Protein AF-A0A924T7P7-F1 (afdb_monomer)

Radius of gyration: 19.29 Å; Cα contacts (8 Å, |Δi|>4): 196; chains: 1; bounding box: 34×56×46 Å

pLDDT: mean 93.81, std 10.09, range [49.34, 98.81]

Nearest PDB structures (foldseek):
  5c5j-assembly1_F  TM=9.320E-01  e=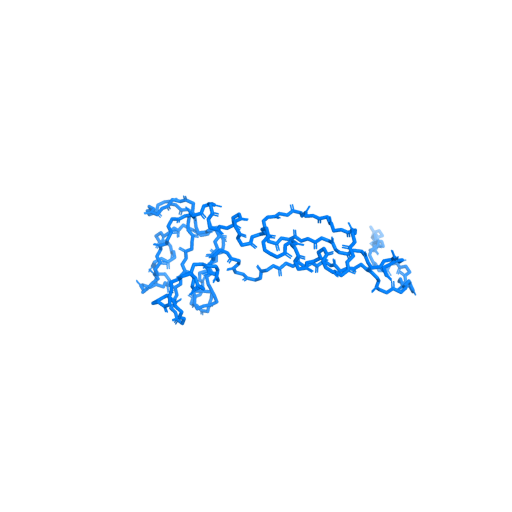9.419E-11  Escherichia coli
  6juq-assembly1_F  TM=9.306E-01  e=1.007E-10  Escherichia coli
  1k1s-assembly1_A  TM=9.285E-01  e=1.317E-10  Saccharolobus solfataricus
  4irc-assembly1_F  TM=9.295E-01  e=2.751E-10  Escherichia coli K-12
  4r8u-assembly2_B  TM=9.303E-01  e=2.573E-10  Escherichia coli K-12

Mean predicted aligned error: 5.49 Å

Structure (mmCIF, N/CA/C/O backbone):
data_AF-A0A924T7P7-F1
#
_entry.id   AF-A0A924T7P7-F1
#
loop_
_atom_site.group_PDB
_atom_site.id
_atom_site.type_symbol
_atom_site.label_atom_id
_atom_site.label_alt_id
_atom_site.label_comp_id
_atom_site.label_asym_id
_atom_site.label_entity_id
_atom_site.label_seq_id
_atom_site.pdbx_PDB_ins_code
_atom_site.Cartn_x
_atom_site.Cartn_y
_atom_site.Cartn_z
_atom_site.occupancy
_atom_site.B_iso_or_equiv
_atom_site.auth_seq_id
_atom_site.auth_comp_id
_atom_site.auth_asym_id
_atom_site.auth_atom_id
_atom_site.pdbx_PDB_model_num
ATOM 1 N N . MET A 1 1 ? 8.554 44.373 -7.871 1.00 51.25 1 MET A N 1
ATOM 2 C CA . MET A 1 1 ? 9.015 42.971 -7.771 1.00 51.25 1 MET A CA 1
ATOM 3 C C . MET A 1 1 ? 8.655 42.288 -9.087 1.00 51.25 1 MET A C 1
ATOM 5 O O . MET A 1 1 ? 7.477 42.271 -9.415 1.00 51.25 1 MET A O 1
ATOM 9 N N . LYS A 1 2 ? 9.629 41.886 -9.921 1.00 49.34 2 LYS A N 1
ATOM 10 C CA . LYS A 1 2 ? 9.324 41.231 -11.210 1.00 49.34 2 LYS A CA 1
ATOM 11 C C . LYS A 1 2 ? 8.776 39.823 -10.924 1.00 49.34 2 LYS A C 1
ATOM 13 O O . LYS A 1 2 ? 9.357 39.160 -10.066 1.00 49.34 2 LYS A O 1
ATOM 18 N N . PRO A 1 3 ? 7.698 39.371 -11.587 1.00 57.34 3 PRO A N 1
ATOM 19 C CA . PRO A 1 3 ? 7.210 38.007 -11.421 1.00 57.34 3 PRO A CA 1
ATOM 20 C C . PRO A 1 3 ? 8.334 37.038 -11.801 1.00 57.34 3 PRO A C 1
ATOM 22 O O . PRO A 1 3 ? 8.904 37.129 -12.889 1.00 57.34 3 PRO A O 1
ATOM 25 N N . THR A 1 4 ? 8.706 36.154 -10.879 1.00 62.22 4 THR A N 1
ATOM 26 C CA . THR A 1 4 ? 9.655 35.079 -11.161 1.00 62.22 4 THR A CA 1
ATOM 27 C C . THR A 1 4 ? 9.002 34.153 -12.175 1.00 62.22 4 THR A C 1
ATOM 29 O O . THR A 1 4 ? 7.931 33.607 -11.908 1.00 62.22 4 THR A O 1
ATOM 32 N N . LYS A 1 5 ? 9.614 34.019 -13.358 1.00 63.88 5 LYS A N 1
ATOM 33 C CA . LYS A 1 5 ? 9.185 33.061 -14.381 1.00 63.88 5 LYS A CA 1
ATOM 34 C C . LYS A 1 5 ? 9.038 31.689 -13.728 1.00 63.88 5 LYS A C 1
ATOM 36 O O . LYS A 1 5 ? 9.951 31.245 -13.037 1.00 63.88 5 LYS A O 1
ATOM 41 N N . ASN A 1 6 ? 7.877 31.061 -13.898 1.00 65.00 6 ASN A N 1
ATOM 42 C CA . ASN A 1 6 ? 7.635 29.724 -13.378 1.00 65.00 6 ASN A CA 1
ATOM 43 C C . ASN A 1 6 ? 8.498 28.739 -14.191 1.00 65.00 6 ASN A C 1
ATOM 45 O O . ASN A 1 6 ? 8.213 28.554 -15.377 1.00 65.00 6 ASN A O 1
ATOM 49 N N . PRO A 1 7 ? 9.530 28.116 -13.595 1.00 66.06 7 PRO A N 1
ATOM 50 C CA . PRO A 1 7 ? 10.480 27.274 -14.324 1.00 66.06 7 PRO A CA 1
ATOM 51 C C . PRO A 1 7 ? 9.823 26.033 -14.943 1.00 66.06 7 PRO A C 1
ATOM 53 O O . PRO A 1 7 ? 10.372 25.446 -15.868 1.00 66.06 7 PRO A O 1
ATOM 56 N N . TRP A 1 8 ? 8.626 25.662 -14.479 1.00 66.50 8 TRP A N 1
ATOM 57 C CA . TRP A 1 8 ? 7.862 24.526 -14.992 1.00 66.50 8 TRP A CA 1
ATOM 58 C C . TRP A 1 8 ? 7.098 24.837 -16.287 1.00 66.50 8 TRP A C 1
ATOM 60 O O . TRP A 1 8 ? 6.725 23.915 -17.002 1.00 66.50 8 TRP A O 1
ATOM 70 N N . ILE A 1 9 ? 6.866 26.118 -16.605 1.00 67.88 9 ILE A N 1
ATOM 71 C CA . ILE A 1 9 ? 6.154 26.536 -17.828 1.00 67.88 9 ILE A CA 1
ATOM 72 C C . ILE A 1 9 ? 7.105 26.594 -19.037 1.00 67.88 9 ILE A C 1
ATOM 74 O O . ILE A 1 9 ? 6.661 26.451 -20.171 1.00 67.88 9 ILE A O 1
ATOM 78 N N . GLU A 1 10 ? 8.411 26.768 -18.813 1.00 78.25 10 GLU A N 1
ATOM 79 C CA . GLU A 1 10 ? 9.420 26.885 -19.881 1.00 78.25 10 GLU A CA 1
ATOM 80 C C . GLU A 1 10 ? 10.098 25.548 -20.246 1.00 78.25 10 GLU A C 1
ATOM 82 O O . GLU A 1 10 ? 11.050 25.541 -21.026 1.00 78.25 10 GLU A O 1
ATOM 87 N N . MET A 1 11 ? 9.639 24.407 -19.713 1.00 79.38 11 MET A N 1
ATOM 88 C CA . MET A 1 11 ? 10.211 23.112 -20.094 1.00 79.38 11 MET A CA 1
ATOM 89 C C . MET A 1 11 ? 9.790 22.734 -21.524 1.00 79.38 11 MET A C 1
ATOM 91 O O . MET A 1 11 ? 8.596 22.777 -21.834 1.00 79.38 11 MET A O 1
ATOM 95 N N . PRO A 1 12 ? 10.735 22.344 -22.402 1.00 83.88 12 PRO A N 1
ATOM 96 C CA . PRO A 1 12 ? 10.389 21.860 -23.730 1.00 83.88 12 PRO A CA 1
ATOM 97 C C . PRO A 1 12 ? 9.529 20.597 -23.619 1.00 83.88 12 PRO A C 1
ATOM 99 O O . PRO A 1 12 ? 9.692 19.796 -22.695 1.00 83.88 12 PRO A O 1
ATOM 102 N N . ILE A 1 13 ? 8.614 20.417 -24.573 1.00 84.12 13 ILE A N 1
ATOM 103 C CA . ILE A 1 13 ? 7.846 19.176 -24.693 1.00 84.12 13 ILE A CA 1
ATOM 104 C C . ILE A 1 13 ? 8.840 18.027 -24.879 1.00 84.12 13 ILE A C 1
ATOM 106 O O . ILE A 1 13 ? 9.704 18.092 -25.750 1.00 84.12 13 ILE A O 1
ATOM 110 N N . ASN A 1 14 ? 8.715 16.986 -24.056 1.00 83.88 14 ASN A N 1
ATOM 111 C CA . ASN A 1 14 ? 9.484 15.761 -24.225 1.00 83.88 14 ASN A CA 1
ATOM 112 C C . ASN A 1 14 ? 8.911 14.970 -25.411 1.00 83.88 14 ASN A C 1
ATOM 114 O O . ASN A 1 14 ? 7.815 14.422 -25.312 1.00 83.88 14 ASN A O 1
ATOM 118 N N . ASP A 1 15 ? 9.644 14.937 -26.519 1.00 89.06 15 ASP A N 1
ATOM 119 C CA . ASP A 1 15 ? 9.306 14.221 -27.754 1.00 89.06 15 ASP A CA 1
ATOM 120 C C . ASP A 1 15 ? 9.851 12.783 -27.788 1.00 89.06 15 ASP A C 1
ATOM 122 O O . ASP A 1 15 ? 9.625 12.050 -28.755 1.00 89.06 15 ASP A O 1
ATOM 126 N N . ALA A 1 16 ? 10.538 12.347 -26.726 1.00 87.19 16 ALA A N 1
ATOM 127 C CA . ALA A 1 16 ? 11.043 10.990 -26.622 1.00 87.19 16 ALA A CA 1
ATOM 128 C C . ALA A 1 16 ? 9.899 9.966 -26.630 1.00 87.19 16 ALA A C 1
ATOM 130 O O . ALA A 1 16 ? 8.851 10.146 -26.004 1.00 87.19 16 ALA A O 1
ATOM 131 N N . THR A 1 17 ? 10.135 8.830 -27.285 1.00 92.38 17 THR A N 1
ATOM 132 C CA . THR A 1 17 ? 9.211 7.693 -27.246 1.00 92.38 17 THR A CA 1
ATOM 133 C C . THR A 1 17 ? 8.999 7.237 -25.792 1.00 92.38 17 THR A C 1
ATOM 135 O O . THR A 1 17 ? 9.986 7.024 -25.078 1.00 92.38 17 THR A O 1
ATOM 138 N N . PRO A 1 18 ? 7.745 7.062 -25.326 1.00 91.69 18 PRO A N 1
ATOM 139 C CA . PRO A 1 18 ? 7.447 6.748 -23.930 1.00 91.69 18 PRO A CA 1
ATOM 140 C C . PRO A 1 18 ? 7.760 5.278 -23.617 1.00 91.69 18 PRO A C 1
ATOM 142 O O . PRO A 1 18 ? 6.887 4.417 -23.618 1.00 91.69 18 PRO A O 1
ATOM 145 N N . LEU A 1 19 ? 9.035 4.996 -23.355 1.00 95.62 19 LEU A N 1
ATOM 146 C CA . LEU A 1 19 ? 9.552 3.654 -23.062 1.00 95.62 19 LEU A CA 1
ATOM 147 C C . LEU A 1 19 ? 9.802 3.417 -21.569 1.00 95.62 19 LEU A C 1
ATOM 149 O O . LEU A 1 19 ? 10.320 2.372 -21.196 1.00 95.62 19 LEU A O 1
ATOM 153 N N . ILE A 1 20 ? 9.455 4.375 -20.708 1.00 95.56 20 ILE A N 1
ATOM 154 C CA . ILE A 1 20 ? 9.594 4.249 -19.256 1.00 95.56 20 ILE A CA 1
ATOM 155 C C . ILE A 1 20 ? 8.204 4.300 -18.637 1.00 95.56 20 ILE A C 1
ATOM 157 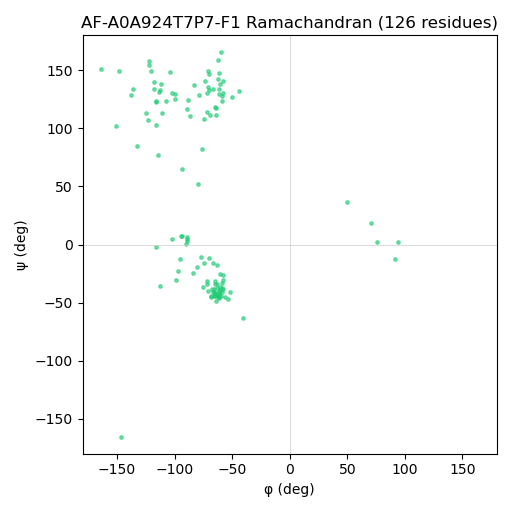O O . ILE A 1 20 ? 7.476 5.276 -18.814 1.00 95.56 20 ILE A O 1
ATOM 161 N N . MET A 1 21 ? 7.855 3.259 -17.888 1.00 96.12 21 MET A N 1
ATOM 162 C CA . MET A 1 21 ? 6.605 3.167 -17.146 1.00 96.12 21 MET A CA 1
ATOM 163 C C . MET A 1 21 ? 6.895 3.172 -15.651 1.00 96.12 21 MET A C 1
ATOM 165 O O . MET A 1 21 ? 7.732 2.413 -15.168 1.00 96.12 21 MET A O 1
ATOM 169 N N . PHE A 1 22 ? 6.181 4.017 -14.916 1.00 97.50 22 PHE A N 1
ATOM 170 C CA . PHE A 1 22 ? 6.103 3.936 -13.464 1.00 97.50 22 PHE A CA 1
ATOM 171 C C . PHE A 1 22 ? 4.797 3.234 -13.096 1.00 97.50 22 PHE A C 1
ATOM 173 O O . PHE A 1 22 ? 3.729 3.646 -13.550 1.00 97.50 22 PHE A O 1
ATOM 180 N N . VAL A 1 23 ? 4.891 2.166 -12.313 1.00 97.44 23 VAL A N 1
ATOM 181 C CA . VAL A 1 23 ? 3.749 1.381 -11.838 1.00 97.44 23 VAL A CA 1
ATOM 182 C C . VAL A 1 23 ? 3.631 1.569 -10.333 1.00 97.44 23 VAL A C 1
ATOM 184 O O . VAL A 1 23 ? 4.631 1.440 -9.636 1.00 97.44 23 VAL A O 1
ATOM 187 N N . ASP A 1 24 ? 2.413 1.828 -9.865 1.00 97.31 24 ASP A N 1
ATOM 188 C CA . ASP A 1 24 ? 2.030 1.989 -8.458 1.00 97.31 24 ASP A CA 1
ATOM 189 C C . ASP A 1 24 ? 0.701 1.247 -8.234 1.00 97.31 24 ASP A C 1
ATOM 191 O O . ASP A 1 24 ? -0.250 1.398 -9.013 1.00 97.31 24 ASP A O 1
ATOM 195 N N . MET A 1 25 ? 0.645 0.381 -7.219 1.00 95.62 25 MET A N 1
ATOM 196 C CA . MET A 1 25 ? -0.543 -0.420 -6.925 1.00 95.62 25 MET A CA 1
ATOM 197 C C . MET A 1 25 ? -1.485 0.315 -5.970 1.00 95.62 25 MET A C 1
ATOM 199 O O . MET A 1 25 ? -1.229 0.489 -4.780 1.00 95.62 25 MET A O 1
ATOM 203 N N . ASN A 1 26 ? -2.681 0.622 -6.461 1.00 94.56 26 ASN A N 1
ATOM 204 C CA . ASN A 1 26 ? -3.684 1.312 -5.662 1.00 94.56 26 ASN A CA 1
ATOM 205 C C . ASN A 1 26 ? -4.129 0.531 -4.417 1.00 94.56 26 ASN A C 1
ATOM 207 O O . ASN A 1 26 ? -4.513 -0.641 -4.493 1.00 94.56 26 ASN A O 1
ATOM 211 N N . SER A 1 27 ? -4.184 1.229 -3.274 1.00 96.25 27 SER A N 1
ATOM 212 C CA . SER A 1 27 ? -4.636 0.654 -1.994 1.00 96.25 27 SER A CA 1
ATOM 213 C C . SER A 1 27 ? -3.932 -0.673 -1.681 1.00 96.25 27 SER A C 1
ATOM 215 O O . SER A 1 27 ? -4.553 -1.593 -1.155 1.00 96.25 27 SER A O 1
ATOM 217 N N . CYS A 1 28 ? -2.644 -0.759 -2.032 1.00 97.06 28 CYS A N 1
ATOM 218 C CA . CYS A 1 28 ? -1.883 -1.995 -2.151 1.00 97.06 28 CYS A CA 1
ATOM 219 C C . CYS A 1 28 ? -2.171 -3.023 -1.045 1.00 97.06 28 CYS A C 1
ATOM 221 O O . CYS A 1 28 ? -2.715 -4.092 -1.327 1.00 97.06 28 CYS A O 1
ATOM 223 N N . PHE A 1 29 ? -1.869 -2.702 0.219 1.00 98.19 29 PHE A N 1
ATOM 224 C CA . PHE A 1 29 ? -1.991 -3.683 1.301 1.00 98.19 29 PHE A CA 1
ATOM 225 C C . PHE A 1 29 ? -3.443 -4.087 1.548 1.00 98.19 29 PHE A C 1
ATOM 227 O O . PHE A 1 29 ? -3.716 -5.272 1.703 1.00 98.19 29 PHE A O 1
ATOM 234 N N . ALA A 1 30 ? -4.389 -3.144 1.518 1.00 98.31 30 ALA A N 1
ATOM 235 C CA . ALA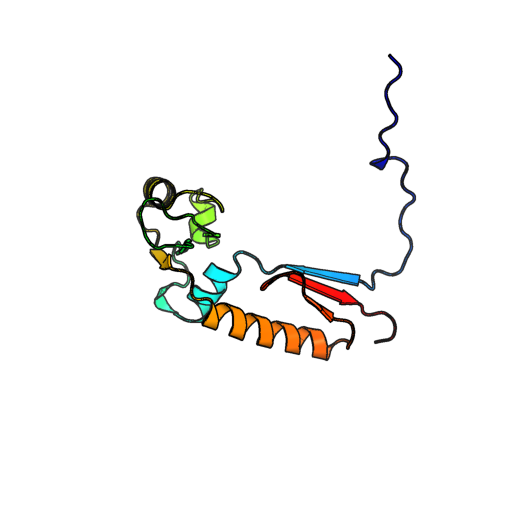 A 1 30 ? -5.804 -3.478 1.669 1.00 98.31 30 ALA A CA 1
ATOM 236 C C . ALA A 1 30 ? -6.295 -4.401 0.539 1.00 98.31 30 ALA A C 1
ATOM 238 O O . ALA A 1 30 ? -6.953 -5.404 0.813 1.00 98.31 30 ALA A O 1
ATOM 239 N N . THR A 1 31 ? -5.905 -4.120 -0.707 1.00 97.62 31 THR A N 1
ATOM 240 C CA . THR A 1 31 ? -6.216 -4.962 -1.869 1.00 97.62 31 THR A CA 1
ATOM 241 C C . THR A 1 31 ? -5.608 -6.362 -1.721 1.00 97.62 31 THR A C 1
ATOM 243 O O . THR A 1 31 ? -6.269 -7.360 -2.013 1.00 97.62 31 THR A O 1
ATOM 246 N N . MET A 1 32 ? -4.372 -6.469 -1.223 1.00 97.81 32 MET A N 1
ATOM 247 C CA . MET A 1 32 ? -3.715 -7.755 -0.962 1.00 97.81 32 MET A CA 1
ATOM 248 C C . MET A 1 32 ? -4.437 -8.565 0.128 1.00 97.81 32 MET A C 1
ATOM 250 O O . MET A 1 32 ? -4.671 -9.759 -0.067 1.00 97.81 32 MET A O 1
ATOM 254 N N . GLU A 1 33 ? -4.858 -7.934 1.230 1.00 98.25 33 GLU A N 1
ATOM 255 C CA . GLU A 1 33 ? -5.660 -8.591 2.277 1.00 98.25 33 GLU A CA 1
ATOM 256 C C . GLU A 1 33 ? -7.014 -9.077 1.735 1.00 98.25 33 GLU A C 1
ATOM 258 O O . GLU A 1 33 ? -7.414 -10.217 1.974 1.00 98.25 33 GLU A O 1
ATOM 263 N N . GLN A 1 34 ? -7.709 -8.250 0.946 1.00 97.88 34 GLN A N 1
ATOM 264 C CA . GLN A 1 34 ? -8.979 -8.618 0.306 1.00 97.88 34 GLN A CA 1
ATOM 265 C C . GLN A 1 34 ? -8.817 -9.753 -0.715 1.00 97.88 34 GLN A C 1
ATOM 267 O O . GLN A 1 34 ? -9.701 -10.606 -0.877 1.00 97.88 34 GLN A O 1
ATOM 272 N N . GLN A 1 35 ? -7.681 -9.797 -1.409 1.00 96.38 35 GLN A N 1
ATOM 273 C CA . GLN A 1 35 ? -7.378 -10.890 -2.320 1.00 96.38 35 GLN A CA 1
ATOM 274 C C . GLN A 1 35 ? -7.133 -12.194 -1.555 1.00 96.38 35 GLN A C 1
ATOM 276 O O . GLN A 1 35 ? -7.675 -13.229 -1.960 1.00 96.38 35 GLN A O 1
ATOM 281 N N . ALA A 1 36 ? -6.372 -12.136 -0.458 1.00 97.06 36 ALA A N 1
ATOM 282 C CA . ALA A 1 36 ? -6.018 -13.286 0.368 1.00 97.06 36 ALA A CA 1
ATOM 283 C C . ALA A 1 36 ? -7.196 -13.835 1.188 1.00 97.06 36 ALA A C 1
ATOM 285 O O . ALA A 1 36 ? -7.312 -15.048 1.359 1.00 97.06 36 ALA A O 1
ATOM 286 N N . ASN A 1 37 ? -8.106 -12.970 1.641 1.00 97.56 37 ASN A N 1
ATOM 287 C CA . ASN A 1 37 ? -9.302 -13.355 2.380 1.00 97.56 37 ASN A CA 1
ATOM 288 C C . ASN A 1 37 ? -10.571 -12.844 1.687 1.00 97.56 37 ASN A C 1
ATOM 290 O O . ASN A 1 37 ? -10.929 -11.668 1.759 1.00 97.56 37 ASN A O 1
ATOM 294 N N . ARG A 1 38 ? -11.313 -13.773 1.071 1.00 96.81 38 ARG A N 1
ATOM 295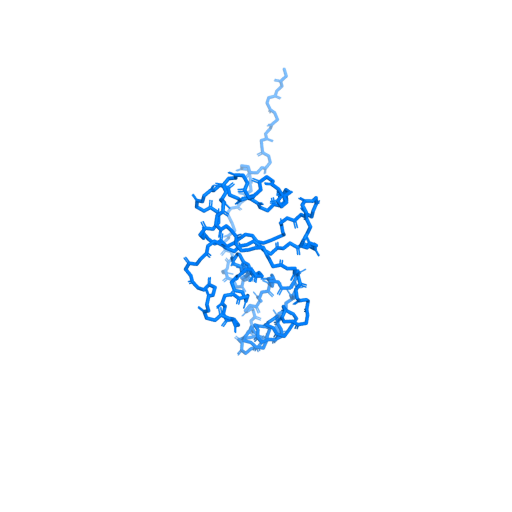 C CA . ARG A 1 38 ? -12.539 -13.471 0.316 1.00 96.81 38 ARG A CA 1
ATOM 296 C C . ARG A 1 38 ? -13.619 -12.770 1.144 1.00 96.81 38 ARG A C 1
ATOM 298 O O . ARG A 1 38 ? -14.403 -12.030 0.563 1.00 96.81 38 ARG A O 1
ATOM 305 N N . LEU A 1 39 ? -13.642 -12.961 2.466 1.00 98.00 39 LEU A N 1
ATOM 306 C CA . LEU A 1 39 ? -14.627 -12.343 3.364 1.00 98.00 39 LEU A CA 1
ATOM 307 C C . LEU A 1 39 ? -14.433 -10.827 3.535 1.00 98.00 39 LEU A C 1
ATOM 309 O O . LEU A 1 39 ? -15.298 -10.158 4.096 1.00 98.00 39 LEU A O 1
ATOM 313 N N . LEU A 1 40 ? -13.301 -10.284 3.080 1.00 98.06 40 LEU A N 1
ATOM 314 C CA . LEU A 1 40 ? -12.988 -8.856 3.151 1.00 98.06 40 LEU A CA 1
ATOM 315 C C . LEU A 1 40 ? -13.341 -8.092 1.866 1.00 98.06 40 LEU A C 1
ATOM 317 O O . LEU A 1 40 ? -13.324 -6.862 1.856 1.00 98.06 40 LEU A O 1
ATOM 321 N N . ARG A 1 41 ? -13.638 -8.795 0.769 1.00 97.44 41 ARG A N 1
ATOM 322 C CA . ARG A 1 41 ? -13.937 -8.169 -0.528 1.00 97.44 41 ARG A CA 1
ATOM 323 C C . ARG A 1 41 ? -15.243 -7.383 -0.445 1.00 97.44 41 ARG A C 1
ATOM 325 O O . ARG A 1 41 ? -16.225 -7.898 0.083 1.00 97.44 41 ARG A O 1
ATOM 332 N N . GLY A 1 42 ? -15.255 -6.156 -0.961 1.00 96.56 42 GLY A N 1
ATOM 333 C CA . GLY A 1 42 ? -16.428 -5.281 -0.889 1.00 96.56 42 GLY A CA 1
ATOM 334 C C . GLY A 1 42 ? -16.653 -4.648 0.488 1.00 96.56 42 GLY A C 1
ATOM 335 O O . GLY A 1 42 ? -17.655 -3.963 0.679 1.00 96.56 42 GLY A O 1
ATOM 336 N N . ARG A 1 43 ? -15.769 -4.887 1.467 1.00 98.31 43 ARG A N 1
ATOM 337 C CA . ARG A 1 43 ? -15.868 -4.311 2.814 1.00 98.31 43 ARG A CA 1
ATOM 338 C C . ARG A 1 43 ? -14.874 -3.165 2.997 1.00 98.31 43 ARG A C 1
ATOM 340 O O . ARG A 1 43 ? -13.765 -3.252 2.471 1.00 98.31 43 ARG A O 1
ATOM 347 N N . PRO A 1 44 ? -15.204 -2.149 3.816 1.00 98.69 44 PRO A N 1
ATOM 348 C CA . PRO A 1 44 ? -14.224 -1.162 4.243 1.00 98.69 44 PRO A CA 1
ATOM 349 C C . PRO A 1 44 ? -13.142 -1.840 5.088 1.00 98.69 44 PRO A C 1
ATOM 351 O O . PRO A 1 44 ? -13.382 -2.296 6.203 1.00 98.69 44 PRO A O 1
ATOM 354 N N . VAL A 1 45 ? -11.936 -1.913 4.538 1.00 98.81 45 VAL A N 1
ATOM 355 C CA . VAL A 1 45 ? -10.724 -2.404 5.202 1.00 98.81 45 VAL A CA 1
ATOM 356 C C . VAL A 1 45 ? -9.744 -1.252 5.408 1.00 98.81 45 VAL A C 1
ATOM 358 O O . VAL A 1 45 ? -9.533 -0.441 4.500 1.00 98.81 45 VAL A O 1
ATOM 361 N N . GLY A 1 46 ? -9.117 -1.207 6.581 1.00 98.69 46 GLY A N 1
ATOM 362 C CA . GLY A 1 46 ? -7.968 -0.358 6.876 1.00 98.69 46 GLY A CA 1
ATOM 363 C C . GLY A 1 46 ? -6.809 -1.197 7.400 1.00 98.69 46 GLY A C 1
ATOM 364 O O . GLY A 1 46 ? -6.884 -1.736 8.503 1.00 98.69 46 GLY A O 1
ATOM 365 N N . VAL A 1 47 ? -5.723 -1.294 6.63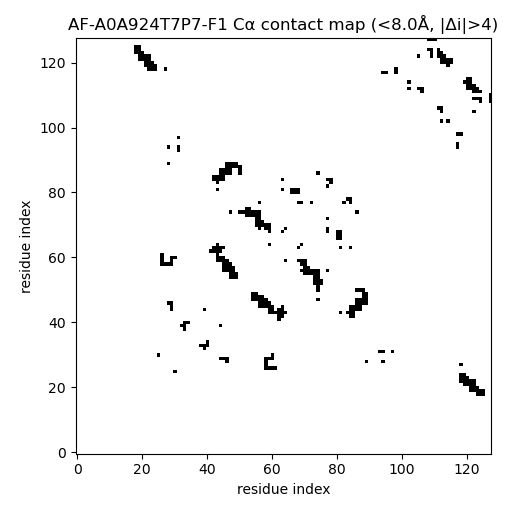4 1.00 98.69 47 VAL A N 1
ATOM 366 C CA . VAL A 1 47 ? -4.478 -1.885 7.138 1.00 98.69 47 VAL A CA 1
ATOM 367 C C . VAL A 1 47 ? -3.768 -0.844 7.991 1.00 98.69 47 VAL A C 1
ATOM 369 O O . VAL A 1 47 ? -3.557 0.285 7.541 1.00 98.69 47 VAL A O 1
ATOM 372 N N . ALA A 1 48 ? -3.387 -1.218 9.207 1.00 98.56 48 ALA A N 1
ATOM 373 C CA . ALA A 1 48 ? -2.695 -0.366 10.159 1.00 98.56 48 ALA A CA 1
ATOM 374 C C . ALA A 1 48 ? -1.334 -0.950 10.553 1.00 98.56 48 ALA A C 1
ATOM 376 O O . ALA A 1 48 ? -1.164 -2.167 10.623 1.00 98.56 48 ALA A O 1
ATOM 377 N N . ALA A 1 49 ? -0.363 -0.085 10.866 1.00 95.56 49 ALA A N 1
ATOM 378 C CA . ALA A 1 49 ? 0.938 -0.532 11.382 1.00 95.56 49 ALA A CA 1
ATOM 379 C C . ALA A 1 49 ? 0.781 -1.353 12.679 1.00 95.56 49 ALA A C 1
ATOM 381 O O . ALA A 1 49 ? 1.435 -2.376 12.856 1.00 95.56 49 ALA A O 1
ATOM 382 N N . TYR A 1 50 ? -0.158 -0.934 13.532 1.00 97.38 50 TYR A N 1
ATOM 383 C CA . TYR A 1 50 ? -0.605 -1.646 14.725 1.00 97.38 50 TYR A CA 1
ATOM 384 C C . TYR A 1 50 ? -2.130 -1.577 14.794 1.00 97.38 50 TYR A C 1
ATOM 386 O O . TYR A 1 50 ? -2.696 -0.493 14.632 1.00 97.38 50 TYR A O 1
ATOM 394 N N . ALA A 1 51 ? -2.801 -2.696 15.070 1.00 97.06 51 ALA A N 1
ATOM 395 C CA . ALA A 1 51 ? -4.261 -2.749 15.207 1.00 97.06 51 ALA A CA 1
ATOM 396 C C . ALA A 1 51 ? -4.734 -2.260 16.593 1.00 97.06 51 ALA A C 1
ATOM 398 O O . ALA A 1 51 ? -5.480 -2.935 17.296 1.00 97.06 51 ALA A O 1
ATOM 399 N N . ALA A 1 52 ? -4.280 -1.073 16.990 1.00 97.50 52 ALA A N 1
ATOM 400 C CA . ALA A 1 52 ? -4.629 -0.405 18.241 1.00 97.50 52 ALA A CA 1
ATOM 401 C C . ALA A 1 52 ? -5.247 0.973 17.946 1.00 97.50 52 ALA A C 1
ATOM 403 O O . ALA A 1 52 ? -4.963 1.525 16.883 1.00 97.50 52 ALA A O 1
ATOM 404 N N . PRO A 1 53 ? -6.031 1.578 18.862 1.00 96.88 53 PRO A N 1
ATOM 405 C CA . PRO A 1 53 ? -6.709 2.859 18.618 1.00 96.88 53 PRO A CA 1
ATOM 406 C C . PRO A 1 53 ? -5.788 3.985 18.122 1.00 96.88 53 PRO A C 1
ATOM 408 O O . PRO A 1 53 ? -6.143 4.710 17.197 1.00 96.88 53 PRO A O 1
ATOM 411 N N . TYR A 1 54 ? -4.578 4.090 18.680 1.00 97.38 54 TYR A N 1
ATOM 412 C CA . TYR A 1 54 ? -3.574 5.091 18.289 1.00 97.38 54 TYR A CA 1
ATOM 413 C C . TYR A 1 54 ? -2.639 4.632 17.159 1.00 97.38 54 TYR A C 1
ATOM 415 O O . TYR A 1 54 ? -1.723 5.365 16.774 1.00 97.38 54 TYR A O 1
ATOM 423 N N . GLY A 1 55 ? -2.859 3.434 16.613 1.00 97.88 55 GLY A N 1
ATOM 424 C CA . GLY A 1 55 ? -2.193 2.962 15.406 1.00 97.88 55 GLY A CA 1
ATOM 425 C C . GLY A 1 55 ? -2.528 3.843 14.202 1.00 97.88 55 GLY A C 1
ATOM 426 O O . GLY A 1 55 ? -3.525 4.562 14.198 1.00 97.88 55 GLY A O 1
ATOM 427 N N . CYS A 1 56 ? -1.673 3.800 13.184 1.00 98.44 56 CYS A N 1
ATOM 428 C CA . CYS A 1 56 ? -1.830 4.561 11.947 1.00 98.44 56 CYS A CA 1
ATOM 429 C C . CYS A 1 56 ? -2.342 3.647 10.833 1.00 98.44 56 CYS A C 1
ATOM 431 O O . CYS A 1 56 ? -1.759 2.580 10.617 1.00 98.44 56 CYS A O 1
ATOM 433 N N . VAL A 1 57 ? -3.389 4.072 10.124 1.00 98.62 57 VAL A N 1
ATOM 434 C CA . VAL A 1 57 ? -3.855 3.441 8.886 1.00 98.62 57 VAL A CA 1
ATOM 435 C C . VAL A 1 57 ? -2.846 3.743 7.780 1.00 98.62 57 VAL A C 1
ATOM 437 O O . VAL A 1 57 ? -2.677 4.886 7.361 1.00 98.62 57 VAL A O 1
ATOM 440 N N . ILE A 1 58 ? -2.175 2.703 7.295 1.00 98.06 58 ILE A N 1
ATOM 441 C CA . ILE A 1 58 ? -1.140 2.790 6.257 1.00 98.06 58 ILE A CA 1
ATOM 442 C C . ILE A 1 58 ? -1.686 2.483 4.861 1.00 98.06 58 ILE A C 1
ATOM 444 O O . ILE A 1 58 ? -1.115 2.919 3.869 1.00 98.06 58 ILE A O 1
ATOM 448 N N . SER A 1 59 ? -2.806 1.762 4.766 1.00 98.44 59 SER A 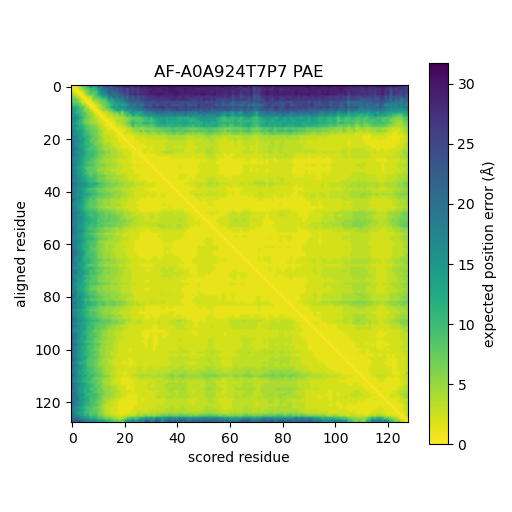N 1
ATOM 449 C CA . SER A 1 59 ? -3.459 1.479 3.488 1.00 98.44 59 SER A CA 1
ATOM 450 C C . SER A 1 59 ? -4.966 1.298 3.685 1.00 98.44 59 SER A C 1
ATOM 452 O O . SER A 1 59 ? -5.402 0.248 4.168 1.00 98.44 59 SER A O 1
ATOM 454 N N . PRO A 1 60 ? -5.785 2.313 3.364 1.00 98.62 60 PRO A N 1
ATOM 455 C CA . PRO A 1 60 ? -7.230 2.157 3.321 1.00 98.62 60 PRO A CA 1
ATOM 456 C C . PRO A 1 60 ? -7.675 1.575 1.971 1.00 98.62 60 PRO A C 1
ATOM 458 O O . PRO A 1 60 ? -7.203 1.985 0.905 1.00 98.62 60 PRO A O 1
ATOM 461 N N . SER A 1 61 ? -8.613 0.633 2.023 1.00 98.75 61 SER A N 1
ATOM 462 C CA . SER A 1 61 ? -9.344 0.107 0.860 1.00 98.75 61 SER A CA 1
ATOM 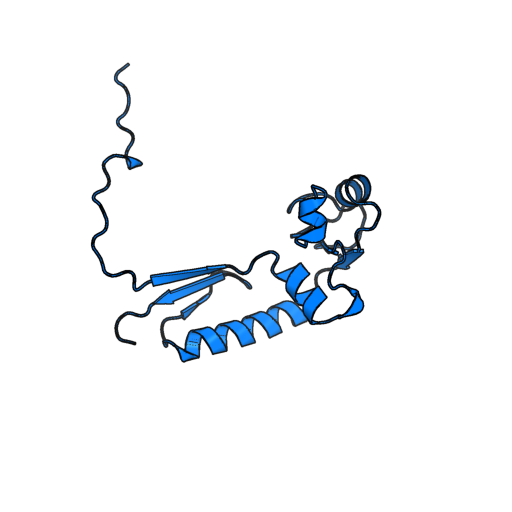463 C C . SER A 1 61 ? -10.127 1.200 0.129 1.00 98.75 61 SER A C 1
ATOM 465 O O . SER A 1 61 ? -10.360 2.285 0.667 1.00 98.75 61 SER A O 1
ATOM 467 N N . TYR A 1 62 ? -10.571 0.906 -1.091 1.00 98.25 62 TYR A N 1
ATOM 468 C CA . TYR A 1 62 ? -11.453 1.802 -1.838 1.00 98.25 62 TYR A CA 1
ATOM 469 C C . TYR A 1 62 ? -12.761 2.075 -1.088 1.00 98.25 62 TYR A C 1
ATOM 471 O O . TYR A 1 62 ? -13.200 3.220 -1.016 1.00 98.25 62 TYR A O 1
ATOM 479 N N . GLU A 1 63 ? -13.340 1.050 -0.468 1.00 98.62 63 GLU A N 1
ATOM 480 C CA . GLU A 1 63 ? -14.578 1.136 0.301 1.00 98.62 63 GLU A CA 1
ATOM 481 C C . GLU A 1 63 ? -14.412 2.011 1.552 1.00 98.62 63 GLU A C 1
ATOM 483 O O . GLU A 1 63 ? -15.296 2.802 1.873 1.00 98.62 63 GLU A O 1
ATOM 488 N N . ALA A 1 64 ? -13.261 1.932 2.230 1.00 98.69 64 ALA A N 1
ATOM 489 C CA . ALA A 1 64 ? -12.951 2.811 3.360 1.00 98.69 64 ALA A CA 1
ATOM 490 C C . ALA A 1 64 ? -12.673 4.258 2.905 1.00 98.69 64 ALA A C 1
ATOM 492 O O . ALA A 1 64 ? -13.144 5.207 3.533 1.00 98.69 64 ALA A O 1
ATOM 493 N N . LYS A 1 65 ? -11.956 4.444 1.785 1.00 98.62 65 LYS A N 1
ATOM 494 C CA . LYS A 1 65 ? -11.709 5.769 1.185 1.00 98.62 65 LYS A CA 1
ATOM 495 C C . LYS A 1 65 ? -13.008 6.468 0.789 1.00 98.62 65 LYS A C 1
ATOM 497 O O . LYS A 1 65 ? -13.134 7.669 1.011 1.00 98.62 65 LYS A O 1
ATOM 502 N N . ALA A 1 66 ? -13.979 5.725 0.257 1.00 98.31 66 ALA A N 1
ATOM 503 C CA . ALA A 1 66 ? -15.300 6.251 -0.089 1.00 98.31 66 ALA A CA 1
ATOM 504 C C . ALA A 1 66 ? -16.056 6.815 1.130 1.00 98.31 66 ALA A C 1
ATOM 506 O O . ALA A 1 66 ? -16.875 7.715 0.974 1.00 98.31 66 ALA A O 1
ATOM 507 N N . GLN A 1 67 ? -15.740 6.337 2.338 1.00 98.31 67 GLN A N 1
ATOM 508 C CA . GLN A 1 67 ? -16.288 6.833 3.607 1.00 98.31 67 GLN A CA 1
ATOM 509 C C . GLN A 1 67 ? -15.398 7.895 4.279 1.00 98.31 67 GLN A C 1
ATOM 511 O O . GLN A 1 67 ? -15.658 8.314 5.401 1.00 98.31 67 GLN A O 1
ATOM 516 N N . GLY A 1 68 ? -14.343 8.357 3.603 1.00 98.25 68 GLY A N 1
ATOM 517 C CA . GLY A 1 68 ? -13.486 9.447 4.072 1.00 98.25 68 GLY A CA 1
ATOM 518 C C . GLY A 1 68 ? -12.234 9.017 4.839 1.00 98.25 68 GLY A C 1
ATOM 519 O O . GLY A 1 68 ? -11.460 9.886 5.247 1.00 98.25 68 GLY A O 1
ATOM 520 N N . VAL A 1 69 ? -11.978 7.714 4.998 1.00 98.69 69 VAL A N 1
ATOM 521 C CA . VAL A 1 69 ? -10.755 7.214 5.646 1.00 98.69 69 VAL A CA 1
ATOM 522 C C . VAL A 1 69 ? -9.541 7.476 4.752 1.00 98.69 69 VAL A C 1
ATOM 524 O O . VAL A 1 69 ? -9.551 7.181 3.555 1.00 98.69 69 VAL A O 1
ATOM 527 N N . LYS A 1 70 ? -8.464 8.012 5.333 1.00 98.19 70 LYS A N 1
ATOM 528 C CA . LYS A 1 70 ? -7.241 8.400 4.609 1.00 98.19 70 LYS A CA 1
ATOM 529 C C . LYS A 1 70 ? -6.016 7.678 5.158 1.00 98.19 70 LYS A C 1
ATOM 531 O O . LYS A 1 70 ? -5.972 7.306 6.329 1.00 98.19 70 LYS A O 1
ATOM 536 N N . THR A 1 71 ? -4.997 7.521 4.317 1.00 97.69 71 THR A N 1
ATOM 537 C CA . THR A 1 71 ? -3.666 7.102 4.771 1.00 97.69 71 THR A CA 1
ATOM 538 C C . THR A 1 71 ? -3.120 8.130 5.763 1.00 97.69 71 THR A C 1
ATOM 540 O O . THR A 1 71 ? -3.280 9.332 5.555 1.00 97.69 71 THR A O 1
ATOM 543 N N . GLY A 1 72 ? -2.490 7.669 6.842 1.00 97.81 72 GLY A N 1
ATOM 544 C CA . GLY A 1 72 ? -1.967 8.525 7.911 1.00 97.81 72 GLY A CA 1
ATOM 545 C C . GLY A 1 72 ? -2.943 8.768 9.067 1.00 97.81 72 GLY A C 1
ATOM 546 O O . GLY A 1 72 ? -2.526 9.250 10.118 1.00 97.81 72 GLY A O 1
ATOM 547 N N . MET A 1 73 ? -4.222 8.422 8.898 1.00 98.25 73 MET A N 1
ATOM 548 C CA . MET A 1 73 ? -5.259 8.604 9.915 1.00 98.25 73 MET A CA 1
ATOM 549 C C . MET A 1 73 ? -5.064 7.643 11.094 1.00 98.25 73 MET A C 1
ATOM 551 O O . MET A 1 73 ? -4.611 6.506 10.910 1.00 98.25 73 MET A O 1
ATOM 555 N N . ARG A 1 74 ? -5.420 8.067 12.311 1.00 98.56 74 ARG A N 1
ATOM 556 C CA . ARG A 1 74 ? -5.436 7.164 13.467 1.00 98.56 74 ARG A CA 1
ATOM 557 C C . ARG A 1 74 ? -6.583 6.169 13.340 1.00 98.56 74 ARG A C 1
ATOM 559 O O . ARG A 1 74 ? -7.637 6.470 12.790 1.00 98.56 74 ARG A O 1
ATOM 566 N N . VAL A 1 75 ? -6.393 4.969 13.877 1.00 98.75 75 VAL A N 1
ATOM 567 C CA . VAL A 1 75 ? -7.415 3.915 13.823 1.00 98.75 75 VAL A CA 1
ATOM 568 C C . VAL A 1 75 ? -8.721 4.351 14.493 1.00 98.75 75 VAL A C 1
ATOM 570 O O . VAL A 1 75 ? -9.786 4.011 13.982 1.00 98.75 75 VAL A O 1
ATOM 573 N N . TYR A 1 76 ? -8.672 5.098 15.604 1.00 98.50 76 TYR A N 1
ATOM 574 C CA . TYR A 1 76 ? -9.897 5.597 16.239 1.00 98.50 76 TYR A CA 1
ATOM 575 C C . TYR A 1 76 ? -10.651 6.587 15.332 1.00 98.50 76 TYR A C 1
ATOM 577 O O . TYR A 1 76 ? -11.846 6.408 15.138 1.00 98.50 76 TYR A O 1
ATOM 585 N N . GLU A 1 77 ? -9.955 7.533 14.690 1.00 98.69 77 GLU A N 1
ATOM 586 C CA . GLU A 1 77 ? -10.556 8.494 13.746 1.00 98.69 77 GLU A CA 1
ATOM 587 C C . GLU A 1 77 ? -11.177 7.765 12.546 1.00 98.69 77 GLU A C 1
ATOM 589 O O . GLU A 1 77 ? -12.282 8.077 12.104 1.00 98.69 77 GLU A O 1
ATOM 594 N N . ALA A 1 78 ? -10.492 6.734 12.039 1.00 98.62 78 ALA A N 1
ATOM 595 C CA . ALA A 1 78 ? -11.005 5.911 10.949 1.00 98.62 78 ALA A CA 1
ATOM 596 C C . ALA A 1 78 ? -12.291 5.165 11.340 1.00 98.62 78 ALA A C 1
ATOM 598 O O . ALA A 1 78 ? -13.188 5.038 10.511 1.00 98.62 78 ALA A O 1
ATOM 599 N N . ARG A 1 79 ? -12.396 4.692 12.590 1.00 98.50 79 ARG A N 1
ATOM 600 C CA . ARG A 1 79 ? -13.609 4.047 13.123 1.00 98.50 79 ARG A CA 1
ATOM 601 C C . ARG A 1 79 ? -14.744 5.037 13.369 1.00 98.50 79 ARG A C 1
ATOM 603 O O . ARG A 1 79 ? -15.897 4.653 13.230 1.00 98.50 79 ARG A O 1
ATOM 610 N N . GLU A 1 80 ? -14.441 6.284 13.717 1.00 98.44 80 GLU A N 1
ATOM 611 C CA . GLU A 1 80 ? -15.459 7.335 13.836 1.00 98.44 80 GLU A CA 1
ATOM 612 C C . GLU A 1 80 ? -16.070 7.680 12.470 1.00 98.44 80 GLU A C 1
ATOM 614 O O . GLU A 1 80 ? -17.285 7.829 12.365 1.00 98.44 80 GLU A O 1
ATOM 619 N N . LEU A 1 81 ? -15.250 7.752 11.414 1.00 98.38 81 LEU A N 1
ATOM 620 C CA . LEU A 1 81 ? -15.723 8.006 10.045 1.00 98.38 81 LEU A CA 1
ATOM 621 C C . LEU A 1 81 ? -16.394 6.788 9.399 1.00 98.38 81 LEU A C 1
ATOM 623 O O . LEU A 1 81 ? -17.344 6.934 8.635 1.00 98.38 81 LEU A O 1
ATOM 627 N N . CYS A 1 82 ? -15.886 5.590 9.683 1.00 98.50 82 CYS A N 1
ATOM 628 C CA . CYS A 1 82 ? -16.340 4.333 9.102 1.00 98.50 82 CYS A CA 1
ATOM 629 C C . CYS A 1 82 ? -16.539 3.291 10.220 1.00 98.50 82 CYS A C 1
ATOM 631 O O . CYS A 1 82 ? -15.631 2.500 10.487 1.00 98.50 82 CYS A O 1
ATOM 633 N N . PRO A 1 83 ? -17.712 3.265 10.883 1.00 97.75 83 PRO A N 1
ATOM 634 C CA . PRO A 1 83 ? -17.960 2.386 12.033 1.00 97.75 83 PRO A CA 1
ATOM 635 C C . PRO A 1 83 ? -17.783 0.890 11.740 1.00 97.75 83 PRO A C 1
ATOM 637 O O . PRO A 1 83 ? -17.345 0.137 12.610 1.00 97.75 83 PRO A O 1
ATOM 640 N N . ASP A 1 84 ? -18.055 0.472 10.501 1.00 97.62 84 ASP A N 1
ATOM 641 C CA . ASP A 1 84 ? -17.959 -0.924 10.059 1.00 97.62 84 ASP A CA 1
ATOM 642 C C . ASP A 1 84 ? -16.568 -1.313 9.522 1.00 97.62 84 ASP A C 1
ATOM 644 O O . ASP A 1 84 ? -16.395 -2.419 8.989 1.00 97.62 84 ASP A O 1
ATOM 648 N N . ILE A 1 85 ? -15.570 -0.421 9.630 1.00 98.69 85 ILE A N 1
ATOM 649 C CA . ILE A 1 85 ? -14.221 -0.674 9.118 1.00 98.69 85 ILE A CA 1
ATOM 650 C C . ILE A 1 85 ? -13.576 -1.885 9.794 1.00 98.69 85 ILE A C 1
ATOM 652 O O . ILE A 1 85 ? -13.465 -1.990 11.019 1.00 98.69 85 ILE A O 1
ATOM 656 N N . VAL A 1 86 ? -13.056 -2.792 8.972 1.00 98.69 86 VAL A N 1
ATOM 657 C CA . VAL A 1 86 ? -12.219 -3.898 9.427 1.00 98.69 86 VAL A CA 1
ATOM 658 C C . VAL A 1 86 ? -10.776 -3.419 9.495 1.00 98.69 86 VAL A C 1
ATOM 660 O O . VAL A 1 86 ? -10.139 -3.170 8.470 1.00 98.69 86 VAL A O 1
ATOM 663 N N . ILE A 1 87 ? -10.254 -3.297 10.713 1.00 98.62 87 ILE A N 1
ATOM 664 C CA . ILE A 1 87 ? -8.852 -2.947 10.943 1.00 98.62 87 ILE A CA 1
ATOM 665 C C . ILE A 1 87 ? -8.010 -4.215 10.969 1.00 98.62 87 ILE A C 1
ATOM 667 O O . ILE A 1 87 ? -8.268 -5.117 11.765 1.00 98.62 87 ILE A O 1
ATOM 671 N N . ILE A 1 88 ? -6.987 -4.256 10.120 1.00 98.38 88 ILE A N 1
ATOM 672 C CA . ILE A 1 88 ? -6.046 -5.373 10.007 1.00 98.38 88 ILE A CA 1
ATOM 673 C C . ILE A 1 88 ? -4.658 -4.858 10.361 1.00 98.38 88 ILE A C 1
ATOM 675 O O . ILE A 1 88 ? -4.253 -3.792 9.900 1.00 98.38 88 ILE A O 1
ATOM 679 N N . GLN A 1 89 ? -3.925 -5.589 11.197 1.00 98.31 89 GLN A N 1
ATOM 680 C CA . GLN A 1 89 ? -2.522 -5.268 11.435 1.00 98.31 89 GLN A CA 1
ATOM 681 C C . GLN A 1 89 ? -1.691 -5.673 10.217 1.00 98.31 89 GLN A C 1
ATOM 683 O O . GLN A 1 89 ? -1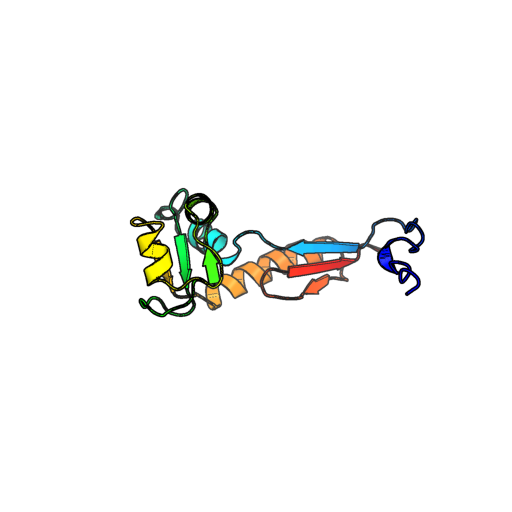.935 -6.722 9.638 1.00 98.31 89 GLN A O 1
ATOM 688 N N . SER A 1 90 ? -0.702 -4.860 9.850 1.00 96.81 90 SER A N 1
ATOM 689 C CA . SER A 1 90 ? 0.224 -5.136 8.747 1.00 96.81 90 SER A CA 1
ATOM 690 C C . SER A 1 90 ? 0.728 -6.588 8.752 1.00 96.81 90 SER A C 1
ATOM 692 O O . SER A 1 90 ? 1.191 -7.087 9.783 1.00 96.81 90 SER A O 1
ATOM 694 N N . HIS A 1 91 ? 0.679 -7.239 7.585 1.00 97.00 91 HIS A N 1
ATOM 695 C CA . HIS A 1 91 ? 1.170 -8.593 7.318 1.00 97.00 91 HIS A CA 1
ATOM 696 C C . HIS A 1 91 ? 2.362 -8.574 6.330 1.00 97.00 91 HIS A C 1
ATOM 698 O O . HIS A 1 91 ? 2.210 -8.916 5.153 1.00 97.00 91 HIS A O 1
ATOM 704 N N . PRO A 1 92 ? 3.588 -8.211 6.768 1.00 96.56 92 PRO A N 1
ATOM 705 C CA . PRO A 1 92 ? 4.718 -7.967 5.863 1.00 96.56 92 PRO A CA 1
ATOM 706 C C . PRO A 1 92 ? 5.108 -9.151 4.973 1.00 96.56 92 PRO A C 1
ATOM 708 O O . PRO A 1 92 ? 5.556 -8.960 3.843 1.00 96.56 92 PRO A O 1
ATOM 711 N N . THR A 1 93 ? 4.953 -10.382 5.466 1.00 97.81 93 THR A N 1
ATOM 712 C CA . THR A 1 93 ? 5.263 -11.601 4.705 1.00 97.81 93 THR A CA 1
ATOM 713 C C . THR A 1 93 ? 4.350 -11.759 3.493 1.00 97.81 93 THR A C 1
ATOM 715 O O . THR A 1 93 ? 4.833 -12.082 2.409 1.00 97.81 93 THR A O 1
ATOM 718 N N . LEU A 1 94 ? 3.058 -11.467 3.657 1.00 97.75 94 LEU A N 1
ATOM 719 C CA . LEU A 1 94 ? 2.060 -11.503 2.593 1.00 97.75 94 LEU A CA 1
ATOM 720 C C . LEU A 1 94 ? 2.346 -10.433 1.534 1.00 97.75 94 LEU A C 1
ATOM 722 O O . LEU A 1 94 ? 2.343 -10.730 0.340 1.00 97.75 94 LEU A O 1
ATOM 726 N N . TYR A 1 95 ? 2.676 -9.212 1.963 1.00 97.75 95 TYR A N 1
ATOM 727 C CA . TYR A 1 95 ? 2.976 -8.112 1.040 1.00 97.75 95 TYR A CA 1
ATOM 728 C C . TYR A 1 95 ? 4.267 -8.361 0.255 1.00 97.75 95 TYR A C 1
ATOM 730 O O . TYR A 1 95 ? 4.326 -8.098 -0.945 1.00 97.75 95 TYR A O 1
ATOM 738 N N . ARG A 1 96 ? 5.289 -8.941 0.901 1.00 97.44 96 ARG A N 1
ATOM 739 C CA . ARG A 1 96 ? 6.533 -9.339 0.231 1.00 97.44 96 ARG A CA 1
ATOM 740 C C . ARG A 1 96 ? 6.307 -10.444 -0.799 1.00 97.44 96 ARG A C 1
ATOM 742 O O . ARG A 1 96 ? 6.886 -10.374 -1.881 1.00 97.44 96 ARG A O 1
ATOM 749 N N . ASP A 1 97 ? 5.497 -11.454 -0.487 1.00 97.75 97 ASP A N 1
ATOM 750 C CA . ASP A 1 97 ? 5.174 -12.513 -1.450 1.00 97.75 97 ASP A CA 1
ATOM 751 C C . ASP A 1 97 ? 4.470 -11.941 -2.688 1.00 97.75 97 ASP A C 1
ATOM 753 O O . ASP A 1 97 ? 4.869 -12.219 -3.820 1.00 97.75 97 ASP A O 1
ATOM 757 N N . ALA A 1 98 ? 3.485 -11.064 -2.484 1.00 97.25 98 ALA A N 1
ATOM 758 C CA . ALA A 1 98 ? 2.798 -10.392 -3.579 1.00 97.25 98 ALA A CA 1
ATOM 759 C C . ALA A 1 98 ? 3.752 -9.512 -4.413 1.00 97.25 98 ALA A C 1
ATOM 761 O O . ALA A 1 98 ? 3.758 -9.629 -5.639 1.00 97.25 98 ALA A O 1
ATOM 762 N N . HIS A 1 99 ? 4.625 -8.721 -3.775 1.00 97.25 99 HIS A N 1
ATOM 763 C CA . HIS A 1 99 ? 5.666 -7.942 -4.458 1.00 97.25 99 HIS A CA 1
ATOM 764 C C . HIS A 1 99 ? 6.537 -8.810 -5.374 1.00 97.25 99 HIS A C 1
ATOM 766 O O . HIS A 1 99 ? 6.753 -8.469 -6.535 1.00 97.25 99 HIS A O 1
ATOM 772 N N . LEU A 1 100 ? 7.011 -9.964 -4.887 1.00 97.44 100 LEU A N 1
ATOM 773 C CA . LEU A 1 100 ? 7.840 -10.869 -5.689 1.00 97.44 100 LEU A CA 1
ATOM 774 C C . LEU A 1 100 ? 7.088 -11.421 -6.905 1.00 97.44 100 LEU A C 1
ATOM 776 O O . LEU A 1 100 ? 7.697 -11.621 -7.955 1.00 97.44 100 LEU A O 1
ATOM 780 N N . ARG A 1 101 ? 5.777 -11.656 -6.792 1.00 97.25 101 ARG A N 1
ATOM 781 C CA . ARG A 1 101 ? 4.944 -12.080 -7.927 1.00 97.25 101 ARG A CA 1
ATOM 782 C C . ARG A 1 101 ? 4.789 -10.960 -8.955 1.00 97.25 101 ARG A C 1
ATOM 784 O O . ARG A 1 101 ? 4.976 -11.222 -10.139 1.00 97.25 101 ARG A O 1
ATOM 791 N N . PHE A 1 102 ? 4.517 -9.728 -8.520 1.00 96.69 102 PHE A N 1
ATOM 792 C CA . PHE A 1 102 ? 4.451 -8.570 -9.419 1.00 96.69 102 PHE A CA 1
ATOM 793 C C . PHE A 1 102 ? 5.785 -8.310 -10.113 1.00 96.69 102 PHE A C 1
ATOM 795 O O . PHE A 1 102 ? 5.821 -8.157 -11.329 1.00 96.69 102 PHE A O 1
ATOM 802 N N . LYS A 1 103 ? 6.894 -8.373 -9.370 1.00 96.75 103 LYS A N 1
ATOM 803 C CA . LYS A 1 103 ? 8.240 -8.231 -9.928 1.00 96.75 103 LYS A CA 1
ATOM 804 C C . LYS A 1 103 ? 8.509 -9.250 -11.038 1.00 96.75 103 LYS A C 1
ATOM 806 O O . LYS A 1 103 ? 8.969 -8.851 -12.097 1.00 96.75 103 LYS A O 1
ATOM 811 N N . ARG A 1 104 ? 8.152 -10.528 -10.849 1.00 97.75 104 ARG A N 1
ATOM 812 C CA . ARG A 1 104 ? 8.286 -11.554 -11.906 1.00 97.75 104 ARG A CA 1
ATOM 813 C C . ARG A 1 104 ? 7.463 -11.232 -13.152 1.00 97.75 104 ARG A C 1
ATOM 815 O O . ARG A 1 104 ? 7.911 -11.521 -14.254 1.00 97.75 104 ARG A O 1
ATOM 822 N N . ILE A 1 105 ? 6.270 -10.658 -12.984 1.00 97.19 105 ILE A N 1
ATOM 823 C CA . ILE A 1 105 ? 5.453 -10.205 -14.116 1.00 97.19 105 ILE A CA 1
ATOM 824 C C . ILE A 1 105 ? 6.184 -9.081 -14.851 1.00 97.19 105 ILE A C 1
ATOM 826 O O . ILE A 1 105 ? 6.339 -9.167 -16.062 1.00 97.19 105 ILE A O 1
ATOM 830 N N . PHE A 1 106 ? 6.691 -8.072 -14.141 1.00 97.12 106 PHE A N 1
ATOM 831 C CA . PHE A 1 106 ? 7.437 -6.971 -14.759 1.00 97.12 106 PHE A CA 1
ATOM 832 C C . PHE A 1 106 ? 8.687 -7.474 -15.496 1.00 97.12 106 PHE A C 1
ATOM 834 O O . PHE A 1 106 ? 8.913 -7.104 -16.644 1.00 97.12 106 PHE A O 1
ATOM 841 N N . GLU A 1 107 ? 9.436 -8.386 -14.873 1.00 96.56 107 GLU A N 1
ATOM 842 C CA . GLU A 1 107 ? 10.641 -9.002 -15.446 1.00 96.56 107 GLU A CA 1
ATOM 843 C C . GLU A 1 107 ? 10.358 -9.905 -16.654 1.00 96.56 107 GLU A C 1
ATOM 845 O O . GLU A 1 107 ? 11.269 -10.212 -17.416 1.00 96.56 107 GLU A O 1
ATOM 850 N N . SER A 1 108 ? 9.102 -10.315 -16.868 1.00 96.94 108 SER A N 1
ATOM 851 C CA . SER A 1 108 ? 8.711 -11.045 -18.081 1.00 96.94 108 SER A CA 1
ATOM 852 C C . SER A 1 108 ? 8.629 -10.154 -19.326 1.00 96.94 108 SER A C 1
ATOM 854 O O . SER A 1 108 ? 8.619 -10.680 -20.436 1.00 96.94 108 SER A O 1
ATOM 856 N N . TYR A 1 109 ? 8.590 -8.826 -19.155 1.00 96.06 109 TYR A N 1
ATOM 857 C CA . TYR A 1 109 ? 8.557 -7.866 -20.261 1.00 96.06 109 TYR A CA 1
ATOM 858 C C . TYR A 1 109 ? 9.930 -7.269 -20.591 1.00 96.06 109 TYR A C 1
ATOM 860 O O . TYR A 1 109 ? 10.161 -6.885 -21.730 1.00 96.06 109 TYR A O 1
ATOM 868 N N . THR A 1 110 ? 10.812 -7.125 -19.602 1.00 96.88 110 THR A N 1
ATOM 869 C CA . THR A 1 110 ? 12.154 -6.536 -19.748 1.00 96.88 110 THR A CA 1
ATOM 870 C C . THR A 1 110 ? 13.003 -6.905 -18.535 1.00 96.88 110 THR A C 1
ATOM 872 O O . THR A 1 110 ? 12.480 -7.055 -17.431 1.00 96.88 110 THR A O 1
ATOM 875 N N . ASP A 1 111 ? 14.319 -7.001 -18.699 1.00 95.44 111 ASP A N 1
ATOM 876 C CA . ASP A 1 111 ? 15.262 -7.186 -17.590 1.00 95.44 111 ASP A CA 1
ATOM 877 C C . ASP A 1 111 ? 15.525 -5.882 -16.806 1.00 95.44 111 ASP A C 1
ATOM 879 O O . ASP A 1 111 ? 16.080 -5.903 -15.705 1.00 95.44 111 ASP A O 1
ATOM 883 N N . LYS A 1 112 ? 15.077 -4.732 -17.325 1.00 97.56 112 LYS A N 1
ATOM 884 C CA . LYS A 1 112 ? 15.293 -3.400 -16.735 1.00 97.56 112 LYS A CA 1
ATOM 885 C C . LYS A 1 112 ? 14.140 -2.978 -15.827 1.00 97.56 112 LYS A C 1
ATOM 887 O O . LYS A 1 112 ? 13.441 -1.995 -16.080 1.00 97.56 112 LYS A O 1
ATOM 892 N N . VAL A 1 113 ? 13.961 -3.712 -14.732 1.00 97.75 113 VAL A N 1
ATOM 893 C CA . VAL A 1 113 ? 12.967 -3.410 -13.691 1.00 97.75 113 VAL A CA 1
ATOM 894 C C . VAL A 1 113 ? 13.661 -2.889 -12.436 1.00 97.75 113 VAL A C 1
ATOM 896 O O . VAL A 1 113 ? 14.506 -3.562 -11.851 1.00 97.75 113 VAL A O 1
ATOM 899 N N . THR A 1 114 ? 13.281 -1.695 -11.979 1.00 97.69 114 THR A N 1
ATOM 900 C CA . THR A 1 114 ? 13.795 -1.090 -10.740 1.00 97.69 114 THR A CA 1
ATOM 901 C C . THR A 1 114 ? 12.669 -0.914 -9.719 1.00 97.69 114 THR A C 1
ATOM 903 O O . THR A 1 114 ? 11.894 0.039 -9.842 1.00 97.69 114 THR A O 1
ATOM 906 N N . PRO A 1 115 ? 12.580 -1.776 -8.688 1.00 96.81 115 PRO A N 1
ATOM 907 C CA . PRO A 1 115 ? 11.682 -1.559 -7.556 1.00 96.81 115 PRO A CA 1
ATOM 908 C C . PRO A 1 115 ? 11.960 -0.225 -6.851 1.00 96.81 115 PRO A C 1
ATOM 910 O O . PRO A 1 115 ? 13.120 0.156 -6.675 1.00 96.81 115 PRO A O 1
ATOM 913 N N . LYS A 1 116 ? 10.902 0.477 -6.435 1.00 97.38 116 LYS A N 1
ATOM 914 C CA . LYS A 1 116 ? 10.980 1.714 -5.636 1.00 97.38 116 LYS A CA 1
ATOM 915 C C . LYS A 1 116 ? 10.435 1.517 -4.223 1.00 97.38 116 LYS A C 1
ATOM 917 O O . LYS A 1 116 ? 11.028 2.022 -3.273 1.00 97.38 116 LYS A O 1
ATOM 922 N N . SER A 1 117 ? 9.397 0.699 -4.081 1.00 95.50 117 SER A N 1
ATOM 923 C CA . SER A 1 117 ? 8.818 0.264 -2.807 1.00 95.50 117 SER A CA 1
ATOM 924 C C . SER A 1 117 ? 8.290 -1.181 -2.938 1.00 95.50 117 SER A C 1
ATOM 926 O O . SER A 1 117 ? 8.623 -1.894 -3.888 1.00 95.50 117 SER A O 1
ATOM 928 N N . ILE A 1 118 ? 7.468 -1.636 -1.983 1.00 94.81 118 ILE A N 1
ATOM 929 C CA . ILE A 1 118 ? 6.744 -2.912 -2.104 1.00 94.81 118 ILE A CA 1
ATOM 930 C C . ILE A 1 118 ? 5.723 -2.889 -3.252 1.00 94.81 118 ILE A C 1
ATOM 932 O O . ILE A 1 118 ? 5.486 -3.925 -3.872 1.00 94.81 118 ILE A O 1
ATOM 936 N N . ASP A 1 119 ? 5.143 -1.738 -3.558 1.00 96.00 119 ASP A N 1
ATOM 937 C CA . ASP A 1 119 ? 4.070 -1.568 -4.536 1.00 96.00 119 ASP A CA 1
ATOM 938 C C . ASP A 1 119 ? 4.423 -0.713 -5.748 1.00 96.00 119 ASP A C 1
ATOM 940 O O . ASP A 1 119 ? 3.622 -0.612 -6.675 1.00 96.00 119 ASP A O 1
ATOM 944 N N . GLU A 1 120 ? 5.635 -0.169 -5.780 1.00 97.88 120 GLU A N 1
ATOM 945 C CA . GLU A 1 120 ? 6.089 0.711 -6.846 1.00 97.88 120 GLU A CA 1
ATOM 946 C C . GLU A 1 120 ? 7.289 0.136 -7.604 1.00 97.88 120 GLU A C 1
ATOM 948 O O . GLU A 1 120 ? 8.246 -0.385 -7.014 1.00 97.88 120 GLU A O 1
ATOM 953 N N . ALA A 1 121 ? 7.285 0.296 -8.927 1.00 98.00 121 ALA A N 1
ATOM 954 C CA . ALA A 1 121 ? 8.409 -0.059 -9.786 1.00 98.00 121 ALA A CA 1
ATOM 955 C C . ALA A 1 121 ? 8.516 0.858 -11.010 1.00 98.00 121 ALA A C 1
ATOM 957 O O . ALA A 1 121 ? 7.519 1.322 -11.559 1.00 98.00 121 ALA A O 1
ATOM 958 N N . VAL A 1 122 ? 9.748 1.066 -11.474 1.00 98.12 122 VAL A N 1
ATOM 959 C CA . VAL A 1 122 ? 10.039 1.624 -12.800 1.00 98.12 122 VAL A CA 1
ATOM 960 C C . VAL A 1 122 ? 10.378 0.477 -13.743 1.00 98.12 122 VAL A C 1
ATOM 962 O O . VAL A 1 122 ? 11.236 -0.347 -13.421 1.00 98.12 122 VAL A O 1
ATOM 965 N N . ILE A 1 123 ? 9.732 0.450 -14.903 1.00 97.88 123 ILE A N 1
ATOM 966 C CA . ILE A 1 123 ? 9.953 -0.517 -15.976 1.00 97.88 123 ILE A CA 1
ATOM 967 C C . ILE A 1 123 ? 10.471 0.245 -17.193 1.00 97.88 123 ILE A C 1
ATOM 969 O O . ILE A 1 123 ? 9.831 1.192 -17.653 1.00 97.88 123 ILE A O 1
ATOM 973 N N . ASP A 1 124 ? 11.637 -0.153 -17.694 1.00 97.06 124 ASP A N 1
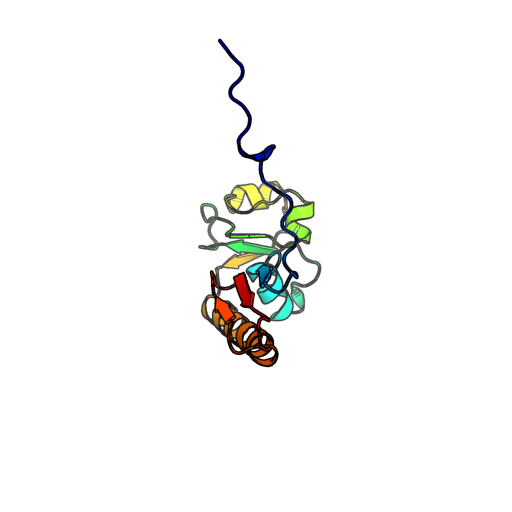ATOM 974 C CA . ASP A 1 124 ? 12.267 0.445 -18.867 1.00 97.06 124 ASP A CA 1
ATOM 975 C C . ASP A 1 124 ? 12.254 -0.532 -20.049 1.00 97.06 124 ASP A C 1
ATOM 977 O O . ASP A 1 124 ? 12.915 -1.570 -20.046 1.00 97.06 124 ASP A O 1
ATOM 981 N N . PHE A 1 125 ? 11.494 -0.176 -21.078 1.00 96.19 125 PHE A N 1
ATOM 982 C CA . PHE A 1 125 ? 11.288 -0.971 -22.285 1.00 96.19 125 PHE A CA 1
ATOM 983 C C . PHE A 1 125 ? 12.327 -0.689 -23.380 1.00 96.19 125 PHE A C 1
ATOM 985 O O . PHE A 1 125 ? 12.216 -1.206 -24.489 1.00 96.19 125 PHE A O 1
ATOM 992 N N . ARG A 1 126 ? 13.344 0.147 -23.129 1.00 93.06 126 ARG A N 1
ATOM 993 C CA . ARG A 1 126 ? 14.385 0.419 -24.131 1.00 93.06 126 ARG A CA 1
ATOM 994 C C . ARG A 1 126 ? 15.167 -0.853 -24.445 1.00 93.06 126 ARG A C 1
ATOM 996 O O . ARG A 1 126 ? 15.887 -1.357 -23.587 1.00 93.06 126 ARG A O 1
ATOM 1003 N N . GLY A 1 127 ? 15.107 -1.307 -25.695 1.00 81.50 127 GLY A N 1
ATOM 1004 C CA . GLY A 1 127 ? 15.859 -2.474 -26.168 1.00 81.50 127 GLY A CA 1
ATOM 1005 C C . GLY A 1 127 ? 15.365 -3.817 -25.621 1.00 81.50 127 GLY A C 1
ATOM 1006 O O . GLY A 1 127 ? 16.147 -4.763 -25.638 1.00 81.50 127 GLY A O 1
ATOM 1007 N N . ALA A 1 128 ? 14.131 -3.857 -25.108 1.00 73.19 128 ALA A N 1
ATOM 1008 C CA . ALA A 1 128 ? 13.392 -5.083 -24.818 1.00 73.19 128 ALA A CA 1
ATOM 1009 C C . ALA A 1 128 ? 12.763 -5.664 -26.095 1.00 73.19 128 ALA A C 1
ATOM 1011 O O . ALA A 1 128 ? 12.500 -4.870 -27.031 1.00 73.19 128 ALA A O 1
#

Solvent-accessible surface area (backbone atoms only — not comparable to full-atom values): 7250 Å² total; per-residue (Å²): 133,82,82,76,78,61,75,80,76,74,58,77,84,82,81,68,80,89,42,68,44,80,46,73,52,77,37,44,63,22,49,50,51,26,68,76,36,72,90,44,55,97,42,29,28,31,25,12,76,40,76,43,59,86,19,37,21,70,18,35,16,70,56,23,38,75,50,68,38,50,66,72,38,38,40,48,61,37,37,71,59,31,76,79,48,45,71,38,52,65,57,68,69,62,52,50,53,50,31,54,55,53,49,53,56,53,47,72,68,21,89,49,60,46,76,77,55,77,55,29,34,40,40,42,50,74,92,92

Secondary structure (DSSP, 8-state):
-PPPP-TTTSPPP--S---EEEEE-TTHHHHHHHHH-GGGTTS-EEEESSSSTT-BEEEE-HHHHHTT--TT-BHHHHHHH-TT-EEEE--HHHHHHHHHHHHHHHHTT-S-EEE-SSSEEEEE-TT-

Sequence (128 aa):
MKPTKNPWIEMPINDATPLIMFVDMNSCFATMEQQANRLLRGRPVGVAAYAAPYGCVISPSYEAKAQGVKTGMRVYEARELCPDIVIIQSHPTLYRDAHLRFKRIFESYTDKVTPKSIDEAVIDFRGA

Foldseek 3Di:
DDPDPDPVVPDDPPPDDPQKDKFFDALQQLVLVCVVDVVCPPHWEFEFQDQDQQTFRQGTDPNLVVLPDDGRDGNVVSCVSPVRYDYHYDDVVSLQVVLVVVVVVLVVQDVPWADPDSGIIMRGNVPD